Protein AF-A0A363T314-F1 (afdb_monomer_lite)

Secondary structure (DSSP, 8-state):
-----------S-EEEEEEE--SSTTPPPEEE--TTTS-B-EE-TTT--EE--SPPSEEEEEEEEETTEEEE-B-TTS-B-EEEE-TT------PPPP-

pLDDT: mean 82.66, std 13.38, range [35.16, 95.88]

Foldseek 3Di:
DDPPPPPQQDDFWKWWFAWDCDPDPPDAIDTDDDPVDTFTWDADNRPNDTDTPPDDFHKTFIWTQDPVGTDTFADPVRHGDMDGDDPPDDDDPDDGDDD

Sequence (99 aa):
MESGESTRPFITSIYLSAASPAETAGEPPIVNYSELTDPIAVQDIKTGKFVFSEVTPGQYAFVIWSQNGGTPLQDETGKTILVEVTSSEVKDLGNIHVP

Structure (mmCIF, N/CA/C/O backbone):
data_AF-A0A363T314-F1
#
_entry.id   AF-A0A363T314-F1
#
loop_
_atom_site.group_PDB
_atom_site.id
_atom_site.type_symbol
_atom_site.label_atom_id
_atom_site.label_alt_id
_atom_site.label_comp_id
_atom_site.label_asym_id
_atom_site.label_entity_id
_atom_site.label_seq_id
_atom_site.pdbx_PDB_ins_code
_atom_site.Cartn_x
_atom_site.Cartn_y
_atom_site.Cartn_z
_atom_site.occupancy
_atom_site.B_iso_or_equiv
_atom_site.auth_seq_id
_atom_site.auth_comp_id
_atom_site.auth_asym_id
_atom_site.auth_atom_id
_atom_site.pdbx_PDB_model_num
ATOM 1 N N . MET A 1 1 ? -3.914 34.539 3.933 1.00 35.16 1 MET A N 1
ATOM 2 C CA . MET A 1 1 ? -5.120 33.940 3.330 1.00 35.16 1 MET A CA 1
ATOM 3 C C . MET A 1 1 ? -4.638 32.675 2.652 1.00 35.16 1 MET A C 1
ATOM 5 O O . MET A 1 1 ? -4.159 32.747 1.532 1.00 35.16 1 MET A O 1
ATOM 9 N N . GLU A 1 2 ? -4.589 31.570 3.393 1.00 41.94 2 GLU A N 1
ATOM 10 C CA . GLU A 1 2 ? -4.204 30.273 2.832 1.00 41.94 2 GLU A CA 1
ATOM 11 C C . GLU A 1 2 ? -5.405 29.727 2.067 1.00 41.94 2 GLU A C 1
ATOM 13 O O . GLU A 1 2 ? -6.482 29.531 2.634 1.00 41.94 2 GLU A O 1
ATOM 18 N N . SER A 1 3 ? -5.241 29.576 0.757 1.00 43.84 3 SER A N 1
ATOM 19 C CA . SER A 1 3 ? -6.199 28.903 -0.108 1.00 43.84 3 SER A CA 1
ATOM 20 C C . SER A 1 3 ? -6.273 27.445 0.330 1.00 43.84 3 SER A C 1
ATOM 22 O O . SER A 1 3 ? -5.415 26.647 -0.027 1.00 43.84 3 SER A O 1
ATOM 24 N N . GLY A 1 4 ? -7.264 27.111 1.157 1.00 42.69 4 GLY A N 1
ATOM 25 C CA . GLY A 1 4 ? -7.551 25.734 1.532 1.00 42.69 4 GLY A CA 1
ATOM 26 C C . GLY A 1 4 ? -8.005 24.968 0.299 1.00 42.69 4 GLY A C 1
ATOM 27 O O . GLY A 1 4 ? -9.180 25.030 -0.070 1.00 42.69 4 GLY A O 1
ATOM 28 N N . GLU A 1 5 ? -7.078 24.272 -0.355 1.00 49.28 5 GLU A N 1
ATOM 29 C CA . GLU A 1 5 ? -7.425 23.218 -1.297 1.00 49.28 5 GLU A CA 1
ATOM 30 C C . GLU A 1 5 ? -8.353 22.254 -0.563 1.00 49.28 5 GLU A C 1
ATOM 32 O O . GLU A 1 5 ? -7.972 21.594 0.401 1.00 49.28 5 GLU A O 1
ATOM 37 N N . SER A 1 6 ? -9.623 22.233 -0.969 1.00 48.88 6 SER A N 1
ATOM 38 C CA . SER A 1 6 ? -10.561 21.213 -0.519 1.00 48.88 6 SER A CA 1
ATOM 39 C C . SER A 1 6 ? -10.129 19.896 -1.150 1.00 48.88 6 SER A C 1
ATOM 41 O O . SER A 1 6 ? -10.630 19.521 -2.211 1.00 48.88 6 SER A O 1
ATOM 43 N N . THR A 1 7 ? -9.175 19.214 -0.522 1.00 59.53 7 THR A N 1
ATOM 44 C CA . THR A 1 7 ? -8.814 17.836 -0.836 1.00 59.53 7 THR A CA 1
ATOM 45 C C . THR A 1 7 ? -10.042 16.979 -0.568 1.00 59.53 7 THR A C 1
ATOM 47 O O . THR A 1 7 ? -10.381 16.651 0.567 1.00 59.53 7 THR A O 1
ATOM 50 N N . ARG A 1 8 ? -10.790 16.674 -1.632 1.00 68.94 8 ARG A N 1
ATOM 51 C CA . ARG A 1 8 ? -11.869 15.690 -1.552 1.00 68.94 8 ARG A CA 1
ATOM 52 C C . ARG A 1 8 ? -11.210 14.330 -1.325 1.00 68.94 8 ARG A C 1
ATOM 54 O O . ARG A 1 8 ? -10.264 14.018 -2.048 1.00 68.94 8 ARG A O 1
ATOM 61 N N . PRO A 1 9 ? -11.675 13.530 -0.355 1.00 70.00 9 PRO A N 1
ATOM 62 C CA . PRO A 1 9 ? -11.092 12.223 -0.117 1.00 70.00 9 PRO A CA 1
ATOM 63 C C . PRO A 1 9 ? -11.276 11.356 -1.364 1.00 70.00 9 PRO A C 1
ATOM 65 O O . PRO A 1 9 ? -12.369 11.285 -1.930 1.00 70.00 9 PRO A O 1
ATOM 68 N N . PHE A 1 10 ? -10.193 10.725 -1.808 1.00 75.56 10 PHE A N 1
ATOM 69 C CA . PHE A 1 10 ? -10.244 9.781 -2.914 1.00 75.56 10 PHE A CA 1
ATOM 70 C C . PHE A 1 10 ? -10.794 8.451 -2.406 1.00 75.56 10 PHE A C 1
ATOM 72 O O . PHE A 1 10 ? -10.149 7.786 -1.594 1.00 75.56 10 PHE A O 1
ATOM 79 N N . ILE A 1 11 ? -12.003 8.098 -2.847 1.00 79.56 11 ILE A N 1
ATOM 80 C CA . ILE A 1 11 ? -12.710 6.901 -2.387 1.00 79.56 11 ILE A CA 1
ATOM 81 C C . ILE A 1 11 ? -12.575 5.801 -3.432 1.00 79.56 11 ILE A C 1
ATOM 83 O O . ILE A 1 11 ? -13.159 5.890 -4.511 1.00 79.56 11 ILE A O 1
ATOM 87 N N . THR A 1 12 ? -11.808 4.765 -3.099 1.00 85.88 12 THR A N 1
ATOM 88 C CA . THR A 1 12 ? -11.634 3.563 -3.922 1.00 85.88 12 THR A CA 1
ATOM 89 C C . THR A 1 12 ? -11.279 2.356 -3.052 1.00 85.88 12 THR A C 1
ATOM 91 O O . THR A 1 12 ? -11.008 2.493 -1.859 1.00 85.88 12 THR A O 1
ATOM 94 N N . SER A 1 13 ? -11.238 1.170 -3.653 1.00 89.38 13 SER A N 1
ATOM 95 C CA . SER A 1 13 ? -10.667 -0.020 -3.026 1.00 89.38 13 SER A CA 1
ATOM 96 C C . SER A 1 13 ? -9.140 0.048 -3.067 1.00 89.38 13 SER A C 1
ATOM 98 O O . SER A 1 13 ? -8.534 -0.002 -4.140 1.00 89.38 13 SER A O 1
ATOM 100 N N . ILE A 1 14 ? -8.535 0.163 -1.884 1.00 91.69 14 ILE A N 1
ATOM 101 C CA . ILE A 1 14 ? -7.086 0.137 -1.677 1.00 91.69 14 ILE A CA 1
ATOM 102 C C . ILE A 1 14 ? -6.727 -1.252 -1.149 1.00 91.69 14 ILE A C 1
ATOM 104 O O . ILE A 1 14 ? -7.208 -1.657 -0.093 1.00 91.69 14 ILE A O 1
ATOM 108 N N . TYR A 1 15 ? -5.891 -1.970 -1.882 1.00 94.25 15 TYR A N 1
ATOM 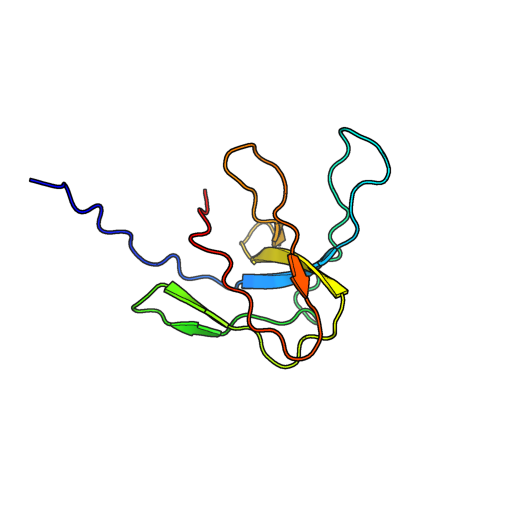109 C CA . TYR A 1 15 ? -5.382 -3.289 -1.531 1.00 94.25 15 TYR A CA 1
ATOM 110 C C . TYR A 1 15 ? -3.952 -3.171 -1.008 1.00 94.25 15 TYR A C 1
ATOM 112 O O . TYR A 1 15 ? -3.202 -2.283 -1.426 1.00 94.25 15 TYR A O 1
ATOM 120 N N . LEU A 1 16 ? -3.572 -4.071 -0.104 1.00 94.38 16 LEU A N 1
ATOM 121 C CA . LEU A 1 16 ? -2.203 -4.205 0.379 1.00 94.38 16 LEU A CA 1
ATOM 122 C C . LEU A 1 16 ? -1.585 -5.484 -0.191 1.00 94.38 16 LEU A C 1
ATOM 124 O O . LEU A 1 16 ? -1.807 -6.576 0.323 1.00 94.38 16 LEU A O 1
ATOM 128 N N . SER A 1 17 ? -0.805 -5.344 -1.256 1.00 95.88 17 SER A N 1
ATOM 129 C CA . SER A 1 17 ? -0.280 -6.478 -2.024 1.00 95.88 17 SER A CA 1
ATOM 130 C C . SER A 1 17 ? 1.154 -6.788 -1.651 1.00 95.88 17 SER A C 1
ATOM 132 O O . SER A 1 17 ? 1.963 -5.873 -1.492 1.00 95.88 17 SER A O 1
ATOM 134 N N . ALA A 1 18 ? 1.490 -8.072 -1.529 1.00 95.62 18 ALA A N 1
ATOM 135 C CA . ALA A 1 18 ? 2.853 -8.488 -1.219 1.00 95.62 18 ALA A CA 1
ATOM 136 C C . ALA A 1 18 ? 3.819 -7.996 -2.304 1.00 95.62 18 ALA A C 1
ATOM 138 O O . ALA A 1 18 ? 3.580 -8.178 -3.502 1.00 95.62 18 ALA A O 1
ATOM 139 N N . ALA A 1 19 ? 4.922 -7.386 -1.880 1.00 95.88 19 ALA A N 1
ATOM 140 C CA . ALA A 1 19 ? 5.893 -6.787 -2.777 1.00 95.88 19 ALA A CA 1
ATOM 141 C C . ALA A 1 19 ? 7.312 -7.244 -2.450 1.00 95.88 19 ALA A C 1
ATOM 143 O O . ALA A 1 19 ? 7.656 -7.532 -1.304 1.00 95.88 19 ALA A O 1
ATOM 144 N N . SER A 1 20 ? 8.143 -7.310 -3.482 1.00 93.56 20 SER A N 1
ATOM 145 C CA . SER A 1 20 ? 9.581 -7.525 -3.354 1.00 93.56 20 SER A CA 1
ATOM 146 C C . SER A 1 20 ? 10.312 -6.344 -3.979 1.00 93.56 20 SER A C 1
ATOM 148 O O . SER A 1 20 ? 9.907 -5.880 -5.052 1.00 93.56 20 SER A O 1
ATOM 150 N N . PRO A 1 21 ? 11.368 -5.834 -3.328 1.00 88.94 21 PRO A N 1
ATOM 151 C CA . PRO A 1 21 ? 12.102 -4.703 -3.858 1.00 88.94 21 PRO A CA 1
ATOM 152 C C . PRO A 1 21 ? 12.823 -5.137 -5.137 1.00 88.94 21 PRO A C 1
ATOM 154 O O . PRO A 1 21 ? 13.088 -6.321 -5.343 1.00 88.94 21 PRO A O 1
ATOM 157 N N . ALA A 1 22 ? 13.141 -4.178 -6.001 1.00 88.31 22 ALA A N 1
ATOM 158 C CA . ALA A 1 22 ? 13.917 -4.466 -7.197 1.00 88.31 22 ALA A CA 1
ATOM 159 C C . ALA A 1 22 ? 15.307 -5.009 -6.826 1.00 88.31 22 ALA A C 1
ATOM 161 O O . ALA A 1 22 ? 15.987 -4.436 -5.972 1.00 88.31 22 ALA A O 1
ATOM 162 N N . GLU A 1 23 ? 15.729 -6.093 -7.479 1.00 84.94 23 GLU A N 1
ATOM 163 C CA . GLU A 1 23 ? 17.060 -6.678 -7.269 1.00 84.94 23 GLU A CA 1
ATOM 164 C C . GLU A 1 23 ? 18.160 -5.861 -7.967 1.00 84.94 23 GLU A C 1
ATOM 166 O O . GLU A 1 23 ? 19.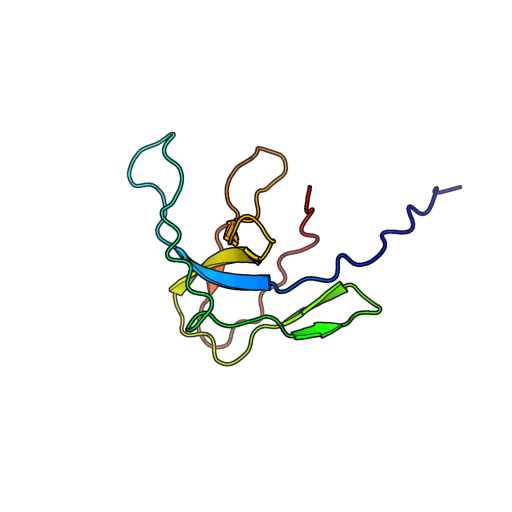292 -5.799 -7.480 1.00 84.94 23 GLU A O 1
ATOM 171 N N . THR A 1 24 ? 17.818 -5.1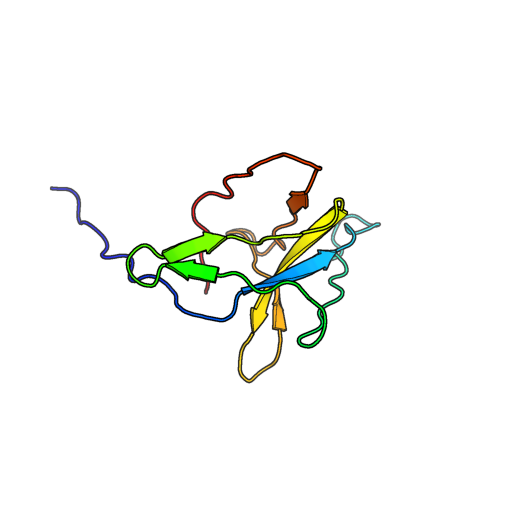67 -9.060 1.00 86.12 24 THR A N 1
ATOM 172 C CA . THR A 1 24 ? 18.730 -4.286 -9.803 1.00 86.12 24 THR A CA 1
ATOM 173 C C . THR A 1 24 ? 18.303 -2.824 -9.704 1.00 86.12 24 THR A C 1
ATOM 175 O O . THR A 1 24 ? 17.121 -2.476 -9.754 1.00 86.12 24 THR A O 1
ATOM 178 N N . ALA A 1 25 ? 19.285 -1.924 -9.625 1.00 79.06 25 ALA A N 1
ATOM 179 C CA . ALA A 1 25 ? 19.036 -0.490 -9.696 1.00 79.06 25 ALA A CA 1
ATOM 180 C C . ALA A 1 25 ? 18.384 -0.108 -11.038 1.00 79.06 25 ALA A C 1
ATOM 182 O O . ALA A 1 25 ? 18.926 -0.394 -12.103 1.00 79.06 25 ALA A O 1
ATOM 183 N N . GLY A 1 26 ? 17.243 0.580 -10.971 1.00 79.12 26 GLY A N 1
ATOM 184 C CA . GLY A 1 26 ? 16.491 1.032 -12.146 1.00 79.12 26 GLY A CA 1
ATOM 185 C C . GLY A 1 26 ? 15.350 0.106 -12.571 1.00 79.12 26 GLY A C 1
ATOM 186 O O . GLY A 1 26 ? 14.556 0.505 -13.418 1.00 79.12 26 GLY A O 1
ATOM 187 N N . GLU A 1 27 ? 15.219 -1.079 -11.971 1.00 88.56 27 GLU A N 1
ATOM 188 C CA . GLU A 1 27 ? 14.049 -1.935 -12.175 1.00 88.56 27 GLU A CA 1
ATOM 189 C C . GLU A 1 27 ? 12.908 -1.559 -11.211 1.00 88.56 27 GLU A C 1
ATOM 191 O O . GLU A 1 27 ? 13.160 -1.096 -10.091 1.00 88.56 27 GLU A O 1
ATOM 196 N N . PRO A 1 28 ? 11.638 -1.720 -11.624 1.00 86.81 28 PRO A N 1
ATOM 197 C CA . PRO A 1 28 ? 10.513 -1.590 -10.710 1.00 86.81 28 PRO A CA 1
ATOM 198 C C . PRO A 1 28 ? 10.452 -2.792 -9.748 1.00 86.81 28 PRO A C 1
ATOM 200 O O . PRO A 1 28 ? 10.914 -3.882 -10.088 1.00 86.81 28 PRO A O 1
ATOM 203 N N . PRO A 1 29 ? 9.862 -2.627 -8.552 1.00 92.62 29 PRO A N 1
ATOM 204 C CA . PRO A 1 29 ? 9.602 -3.755 -7.668 1.00 92.62 29 PRO A CA 1
ATOM 205 C C . PRO A 1 29 ? 8.569 -4.710 -8.272 1.00 92.62 29 PRO A C 1
ATOM 207 O O . PRO A 1 29 ? 7.734 -4.323 -9.093 1.00 92.62 29 PRO A O 1
ATOM 210 N N . ILE A 1 30 ? 8.590 -5.956 -7.806 1.00 93.94 30 ILE A N 1
ATOM 211 C CA . ILE A 1 30 ? 7.571 -6.948 -8.155 1.00 93.94 30 ILE A CA 1
ATOM 212 C C . ILE A 1 30 ? 6.421 -6.807 -7.161 1.00 93.94 30 ILE A C 1
ATOM 214 O O . ILE A 1 30 ? 6.635 -6.900 -5.953 1.00 93.94 30 ILE A O 1
ATOM 218 N N . VAL A 1 31 ? 5.203 -6.607 -7.669 1.00 94.62 31 VAL A N 1
ATOM 219 C CA . VAL A 1 31 ? 3.973 -6.517 -6.869 1.00 94.62 31 VAL A CA 1
ATOM 220 C C . VAL A 1 31 ? 3.061 -7.687 -7.229 1.00 94.62 31 VAL A C 1
ATOM 222 O O . VAL A 1 31 ? 2.625 -7.812 -8.372 1.00 94.62 31 VAL A O 1
ATOM 225 N N . ASN A 1 32 ? 2.769 -8.546 -6.253 1.00 93.38 32 ASN A N 1
ATOM 226 C CA . ASN A 1 32 ? 1.931 -9.731 -6.426 1.00 93.38 32 ASN A CA 1
ATOM 227 C C . ASN A 1 32 ? 0.491 -9.399 -6.030 1.00 93.38 32 ASN A C 1
ATOM 229 O O . ASN A 1 32 ? 0.054 -9.724 -4.931 1.00 93.38 32 ASN A O 1
ATOM 233 N N . TYR A 1 33 ? -0.209 -8.692 -6.916 1.00 93.12 33 TYR A N 1
ATOM 234 C CA . TYR A 1 33 ? -1.587 -8.268 -6.686 1.00 93.12 33 TYR A CA 1
ATOM 235 C C . TYR A 1 33 ? -2.593 -9.412 -6.849 1.00 93.12 33 TYR A C 1
ATOM 237 O O . TYR A 1 33 ? -2.551 -10.148 -7.837 1.00 93.12 33 TYR A O 1
ATOM 245 N N . SER A 1 34 ? -3.548 -9.502 -5.924 1.00 90.75 34 SER A N 1
ATOM 246 C CA . SER A 1 34 ? -4.692 -10.406 -6.002 1.00 90.75 34 SER A CA 1
ATOM 247 C C . SER A 1 34 ? -5.943 -9.806 -5.359 1.00 90.75 34 SER A C 1
ATOM 249 O O . SER A 1 34 ? -6.048 -9.697 -4.139 1.00 90.75 34 SER A O 1
ATOM 251 N N . GLU A 1 35 ? -6.960 -9.524 -6.176 1.00 89.56 35 GLU A N 1
ATOM 252 C CA . GLU A 1 35 ? -8.285 -9.064 -5.716 1.00 89.56 35 GLU A CA 1
ATOM 253 C C . GLU A 1 35 ? -8.973 -10.020 -4.738 1.00 89.56 35 GLU A C 1
ATOM 255 O O . GLU A 1 35 ? -9.820 -9.606 -3.951 1.00 89.56 35 GLU A O 1
ATOM 260 N N . LEU A 1 36 ? -8.646 -11.312 -4.811 1.00 89.69 36 LEU A N 1
ATOM 261 C CA . LEU A 1 36 ? -9.330 -12.354 -4.049 1.00 89.69 36 LEU A CA 1
ATOM 262 C C . LEU A 1 36 ? -8.714 -12.586 -2.672 1.00 89.69 36 LEU A C 1
ATOM 264 O O . LEU A 1 36 ? -9.390 -13.107 -1.787 1.00 89.69 36 LEU A O 1
ATOM 268 N N . THR A 1 37 ? -7.427 -12.278 -2.512 1.00 91.44 37 THR A N 1
ATOM 269 C CA . THR A 1 37 ? -6.655 -12.694 -1.333 1.00 91.44 37 THR A CA 1
ATOM 270 C C . THR A 1 37 ? -5.973 -11.544 -0.616 1.00 91.44 37 THR A C 1
ATOM 272 O O . THR A 1 37 ? -5.626 -11.707 0.552 1.00 91.44 37 THR A O 1
ATOM 275 N N . ASP A 1 38 ? -5.763 -10.409 -1.281 1.00 94.38 38 ASP A N 1
ATOM 276 C CA . ASP A 1 38 ? -5.058 -9.293 -0.665 1.00 94.38 38 ASP A CA 1
ATOM 277 C C . ASP A 1 38 ? -5.961 -8.565 0.344 1.00 94.38 38 ASP A C 1
ATOM 279 O O . ASP A 1 38 ? -7.148 -8.349 0.074 1.00 94.38 38 ASP A O 1
ATOM 283 N N . PRO A 1 39 ? -5.416 -8.138 1.499 1.00 93.94 39 PRO A N 1
ATOM 284 C CA . PRO A 1 39 ? -6.131 -7.286 2.437 1.00 93.94 39 PRO A CA 1
ATOM 285 C C . PRO A 1 39 ? -6.646 -6.012 1.764 1.00 93.94 39 PRO A C 1
ATOM 287 O O . PRO A 1 39 ? -5.910 -5.334 1.046 1.00 93.94 39 PRO A O 1
ATOM 290 N N . ILE A 1 40 ? -7.895 -5.654 2.059 1.00 93.31 40 ILE A N 1
ATOM 291 C CA . ILE A 1 40 ? -8.542 -4.432 1.571 1.00 93.31 40 ILE A CA 1
ATOM 292 C C . ILE A 1 40 ? -8.634 -3.430 2.717 1.00 93.31 40 ILE A C 1
ATOM 294 O O . ILE A 1 40 ? -8.985 -3.786 3.843 1.00 93.31 40 ILE A O 1
ATOM 298 N N . ALA A 1 41 ? -8.335 -2.168 2.430 1.00 91.88 41 ALA A N 1
ATOM 299 C CA . ALA A 1 41 ? -8.420 -1.106 3.411 1.00 91.88 41 ALA A CA 1
ATOM 300 C C . ALA A 1 41 ? -9.879 -0.779 3.745 1.00 91.88 41 ALA A C 1
ATOM 302 O O . ALA A 1 41 ? -10.728 -0.644 2.861 1.00 91.88 41 ALA A O 1
ATOM 303 N N . VAL A 1 42 ? -10.155 -0.546 5.025 1.00 90.88 42 VAL A N 1
ATOM 304 C CA . VAL A 1 42 ? -11.387 0.115 5.463 1.00 90.88 42 VAL A CA 1
ATOM 305 C C . VAL A 1 42 ? -11.127 1.615 5.482 1.00 90.88 42 VAL A C 1
ATOM 307 O O . VAL A 1 42 ? -10.252 2.072 6.216 1.00 90.88 42 VAL A O 1
ATOM 310 N N . GLN A 1 43 ? -11.875 2.381 4.684 1.00 89.62 43 GLN A N 1
ATOM 311 C CA . GLN A 1 43 ? -11.686 3.825 4.534 1.00 89.62 43 GLN A CA 1
ATOM 312 C C . GLN A 1 43 ? -12.814 4.632 5.196 1.00 89.62 43 GLN A C 1
ATOM 314 O O . GLN A 1 43 ? -13.999 4.345 5.021 1.00 89.62 43 GLN A O 1
ATOM 319 N N . ASP A 1 44 ? -12.450 5.688 5.923 1.00 88.19 44 ASP A N 1
ATOM 320 C CA . ASP A 1 44 ? -13.369 6.735 6.360 1.00 88.19 44 ASP A CA 1
ATOM 321 C C . ASP A 1 44 ? -13.624 7.702 5.199 1.00 88.19 44 ASP A C 1
ATOM 323 O O . ASP A 1 44 ? -12.778 8.520 4.837 1.00 88.19 44 ASP A O 1
ATOM 327 N N . ILE A 1 45 ? -14.834 7.645 4.645 1.00 82.75 45 ILE A N 1
ATOM 328 C CA . ILE A 1 45 ? -15.234 8.447 3.485 1.00 82.75 45 ILE A CA 1
ATOM 329 C C . ILE A 1 45 ? -15.267 9.961 3.733 1.00 82.75 45 ILE A C 1
ATOM 331 O O . ILE A 1 45 ? -15.349 10.731 2.780 1.00 82.75 45 ILE A O 1
ATOM 335 N N . LYS A 1 46 ? -15.254 10.410 4.995 1.00 84.62 46 LYS A N 1
ATOM 336 C CA . LYS A 1 46 ? -15.267 11.837 5.342 1.00 84.62 46 LYS A CA 1
ATOM 337 C C . LYS A 1 46 ? -13.862 12.412 5.425 1.00 84.62 46 LYS A C 1
ATOM 339 O O . LYS A 1 46 ? -13.674 13.579 5.099 1.00 84.62 46 LYS A O 1
ATOM 344 N N . THR A 1 47 ? -12.901 11.615 5.890 1.00 83.19 47 THR A N 1
ATOM 345 C CA . THR A 1 47 ? -11.529 12.071 6.161 1.00 83.19 47 THR A CA 1
ATOM 346 C C . THR A 1 47 ? -10.495 11.512 5.188 1.00 83.19 47 THR A C 1
ATOM 348 O O . THR A 1 47 ? -9.383 12.024 5.137 1.00 83.19 47 THR A O 1
ATOM 351 N N . GLY A 1 48 ? -10.834 10.469 4.425 1.00 80.25 48 GLY A N 1
ATOM 352 C CA . GLY A 1 48 ? -9.925 9.764 3.520 1.00 80.25 48 GLY A CA 1
ATOM 353 C C . GLY A 1 48 ? -8.960 8.807 4.223 1.00 80.25 48 GLY A C 1
ATOM 354 O O . GLY A 1 48 ? -8.252 8.064 3.544 1.00 80.25 48 GLY A O 1
ATOM 355 N N . LYS A 1 49 ? -8.951 8.785 5.563 1.00 84.25 49 LYS A N 1
ATOM 356 C CA . LYS A 1 49 ? -8.122 7.876 6.361 1.00 84.25 49 LYS A CA 1
ATOM 357 C C . LYS A 1 49 ? -8.514 6.434 6.089 1.00 84.25 49 LYS A C 1
ATOM 359 O O . LYS A 1 49 ? -9.698 6.133 5.973 1.00 84.25 49 LYS A O 1
ATOM 364 N N . PHE A 1 50 ? -7.536 5.542 6.053 1.00 87.06 50 PHE A N 1
ATOM 365 C CA . PHE A 1 50 ? -7.774 4.121 5.850 1.00 87.06 50 PHE A CA 1
ATOM 366 C C . PHE A 1 50 ? -6.957 3.275 6.823 1.00 87.06 50 PHE A C 1
ATOM 368 O O . PHE A 1 50 ? -5.948 3.726 7.364 1.00 87.06 50 PHE A O 1
ATOM 375 N N . VAL A 1 51 ? -7.411 2.046 7.055 1.00 88.19 51 VAL A N 1
ATOM 376 C CA . VAL A 1 51 ? -6.741 1.073 7.919 1.00 88.19 51 VAL A CA 1
ATOM 377 C C . VAL A 1 51 ? -6.798 -0.318 7.300 1.00 88.19 51 VAL A C 1
ATOM 379 O O . VAL A 1 51 ? -7.800 -0.694 6.694 1.00 88.19 51 VAL A O 1
ATOM 382 N N . PHE A 1 52 ? -5.727 -1.084 7.490 1.00 88.56 52 PHE A N 1
ATOM 383 C CA . PHE A 1 52 ? -5.677 -2.516 7.217 1.00 88.56 52 PHE A CA 1
ATOM 384 C C . PHE A 1 52 ? -5.604 -3.270 8.547 1.00 88.56 52 PHE A C 1
ATOM 386 O O . PHE A 1 52 ? -4.894 -2.848 9.461 1.00 88.56 52 PHE A O 1
ATOM 393 N N . SER A 1 53 ? -6.330 -4.377 8.665 1.00 86.69 53 SER A N 1
ATOM 394 C CA . SER A 1 53 ? -6.322 -5.247 9.845 1.00 86.69 53 SER A CA 1
ATOM 395 C C . SER A 1 53 ? -5.818 -6.641 9.488 1.00 86.69 53 SER A C 1
ATOM 397 O O . SER A 1 53 ? -5.934 -7.058 8.341 1.00 86.69 53 SER A O 1
ATOM 399 N N . GLU A 1 54 ? -5.281 -7.358 10.481 1.00 86.31 54 GLU A N 1
ATOM 400 C CA . GLU A 1 54 ? -4.840 -8.760 10.342 1.00 86.31 54 GLU A CA 1
ATOM 401 C C . GLU A 1 54 ? -3.777 -8.975 9.248 1.00 86.31 54 GLU A C 1
ATOM 403 O O . GLU A 1 54 ? -3.688 -10.032 8.628 1.00 86.31 54 GLU A O 1
ATOM 408 N N . VAL A 1 55 ? -2.935 -7.962 9.027 1.00 88.69 55 VAL A N 1
ATOM 409 C CA . VAL A 1 55 ? -1.839 -8.021 8.058 1.00 88.69 55 VAL A CA 1
ATOM 410 C C . VAL A 1 55 ? -0.668 -8.796 8.653 1.00 88.69 55 VAL A C 1
ATOM 412 O O . VAL A 1 55 ? -0.157 -8.461 9.725 1.00 88.69 55 VAL A O 1
ATOM 415 N N . THR A 1 56 ? -0.218 -9.828 7.947 1.00 90.94 56 THR A N 1
ATOM 416 C CA . THR A 1 56 ? 1.003 -10.555 8.303 1.00 90.94 56 THR A CA 1
ATOM 417 C C . THR A 1 56 ? 2.238 -9.667 8.114 1.00 90.94 56 THR A C 1
ATOM 419 O O . THR A 1 56 ? 2.281 -8.905 7.153 1.00 90.94 56 THR A O 1
ATOM 422 N N . PRO A 1 57 ? 3.271 -9.761 8.969 1.00 92.06 57 PRO A N 1
ATOM 423 C CA . PRO A 1 57 ? 4.509 -9.018 8.754 1.00 92.06 57 PRO A CA 1
ATOM 424 C C . PRO A 1 57 ? 5.150 -9.334 7.396 1.00 92.06 57 PRO A C 1
ATOM 426 O O . PRO A 1 57 ? 5.188 -10.493 6.981 1.00 92.06 57 PRO A O 1
ATOM 429 N N . GLY A 1 58 ? 5.676 -8.314 6.721 1.00 92.88 58 GLY A N 1
ATOM 430 C CA . GLY A 1 58 ? 6.253 -8.447 5.384 1.00 92.88 58 GLY A CA 1
ATOM 431 C C . GLY A 1 58 ? 6.400 -7.115 4.655 1.00 92.88 58 GLY A C 1
ATOM 432 O O . GLY A 1 58 ? 6.123 -6.050 5.208 1.00 92.88 58 GLY A O 1
ATOM 433 N N . GLN A 1 59 ? 6.839 -7.179 3.398 1.00 94.56 59 GLN A N 1
ATOM 434 C CA . GLN A 1 59 ? 6.927 -6.016 2.520 1.00 94.56 59 GLN A CA 1
ATOM 435 C C . GLN A 1 59 ? 5.740 -5.980 1.556 1.00 94.56 59 GLN A C 1
ATOM 437 O O . GLN A 1 59 ? 5.384 -6.989 0.947 1.00 94.56 59 GLN A O 1
ATOM 442 N N . TYR A 1 60 ? 5.143 -4.800 1.417 1.00 94.75 60 TYR A N 1
ATOM 443 C CA . TYR A 1 60 ? 3.912 -4.592 0.672 1.00 94.75 60 TYR A CA 1
ATOM 444 C C . TYR A 1 60 ? 3.964 -3.328 -0.185 1.00 94.75 60 TYR A C 1
ATOM 446 O O . TYR A 1 60 ? 4.743 -2.412 0.076 1.00 94.75 60 TYR A O 1
ATOM 454 N N . ALA A 1 61 ? 3.088 -3.273 -1.181 1.00 94.94 61 ALA A N 1
ATOM 455 C CA . ALA A 1 61 ? 2.747 -2.080 -1.940 1.00 94.94 61 ALA A CA 1
ATOM 456 C C . ALA A 1 61 ? 1.243 -1.805 -1.814 1.00 94.94 61 ALA A C 1
ATOM 458 O O . ALA A 1 61 ? 0.440 -2.733 -1.688 1.00 94.94 61 ALA A O 1
ATOM 459 N N . PHE A 1 62 ? 0.855 -0.534 -1.886 1.00 93.06 62 PHE A N 1
ATOM 460 C CA . PHE A 1 62 ? -0.554 -0.164 -2.019 1.00 93.06 62 PHE A CA 1
ATOM 461 C C . PHE A 1 62 ? -0.968 -0.291 -3.476 1.00 93.06 62 PHE A C 1
ATOM 463 O O . PHE A 1 62 ? -0.288 0.241 -4.351 1.00 93.06 62 PHE A O 1
ATOM 470 N N . VAL A 1 63 ? -2.090 -0.951 -3.734 1.00 93.31 63 VAL A N 1
ATOM 471 C CA . VAL A 1 63 ? -2.651 -1.102 -5.077 1.00 93.31 63 VAL A CA 1
ATOM 472 C C . VAL A 1 63 ? -4.069 -0.559 -5.071 1.00 93.31 63 VAL A C 1
ATOM 474 O O . VAL A 1 63 ? -4.901 -0.989 -4.278 1.00 93.31 63 VAL A O 1
ATOM 477 N N . ILE A 1 64 ? -4.364 0.389 -5.954 1.00 91.19 64 ILE A N 1
ATOM 478 C CA . ILE A 1 64 ? -5.739 0.825 -6.197 1.00 9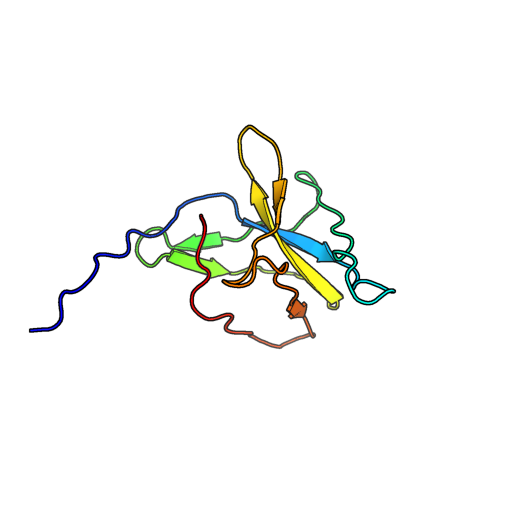1.19 64 ILE A CA 1
ATOM 479 C C . ILE A 1 64 ? -6.326 -0.005 -7.326 1.00 91.19 64 ILE A C 1
ATOM 481 O O . ILE A 1 64 ? -5.704 -0.174 -8.374 1.00 91.19 64 ILE A O 1
ATOM 485 N N . TRP A 1 65 ? -7.532 -0.520 -7.124 1.00 85.19 65 TRP A N 1
ATOM 486 C CA . TRP A 1 65 ? -8.243 -1.178 -8.209 1.00 85.19 65 TRP A CA 1
ATOM 487 C C . TRP A 1 65 ? -8.981 -0.160 -9.074 1.00 85.19 65 TRP A C 1
ATOM 489 O O . TRP A 1 65 ? -9.615 0.774 -8.577 1.00 85.19 65 TRP A O 1
ATOM 499 N N . SER A 1 66 ? -8.908 -0.365 -10.385 1.00 79.69 66 SER A N 1
ATOM 500 C CA . SER A 1 66 ? -9.644 0.383 -11.397 1.00 79.69 66 SER A CA 1
ATOM 501 C C . SER A 1 66 ? -10.195 -0.574 -12.455 1.00 79.69 66 SER A C 1
ATOM 503 O O . SER A 1 66 ? -9.834 -1.747 -12.496 1.00 79.69 66 SER A O 1
ATOM 505 N N . GLN A 1 67 ? -11.014 -0.067 -13.382 1.00 76.12 67 GLN A N 1
ATOM 506 C CA . GLN A 1 67 ? -11.518 -0.871 -14.507 1.00 76.12 67 GLN A CA 1
ATOM 507 C C . GLN A 1 67 ? -10.405 -1.476 -15.381 1.00 76.12 67 GLN A C 1
ATOM 509 O O . GLN A 1 67 ? -10.649 -2.454 -16.082 1.00 76.12 67 GLN A O 1
ATOM 514 N N . ASN A 1 68 ? -9.194 -0.913 -15.330 1.00 78.50 68 ASN A N 1
ATOM 515 C CA . ASN A 1 68 ? -8.033 -1.389 -16.082 1.00 78.50 68 ASN A CA 1
ATOM 516 C C . ASN A 1 68 ? -7.159 -2.372 -15.277 1.00 78.50 68 ASN A C 1
ATOM 518 O O . ASN A 1 68 ? -6.093 -2.759 -15.749 1.00 78.50 68 ASN A O 1
ATOM 522 N N . GLY A 1 69 ? -7.600 -2.768 -14.079 1.00 82.31 69 GLY A N 1
ATOM 523 C CA . GLY A 1 69 ? -6.871 -3.631 -13.154 1.00 82.31 69 GLY A CA 1
ATOM 524 C C . GLY A 1 69 ? -6.283 -2.880 -11.959 1.00 82.31 69 GLY A C 1
ATOM 525 O O . GLY A 1 69 ? -6.607 -1.714 -11.702 1.00 82.31 69 GLY A O 1
ATOM 526 N N . GLY A 1 70 ? -5.433 -3.589 -11.213 1.00 86.94 70 GLY A N 1
ATOM 527 C CA . GLY A 1 70 ? -4.712 -3.058 -10.061 1.00 86.94 70 GLY A CA 1
ATOM 528 C C . GLY A 1 70 ? -3.514 -2.209 -10.479 1.00 86.94 70 GLY A C 1
ATOM 529 O O . GLY A 1 70 ? -2.624 -2.686 -11.182 1.00 86.94 70 GLY A O 1
ATOM 530 N N . THR A 1 71 ? -3.473 -0.967 -10.002 1.00 90.75 71 THR A N 1
ATOM 531 C CA . THR A 1 71 ? -2.362 -0.036 -10.219 1.00 90.75 71 THR A CA 1
ATOM 532 C C . THR A 1 71 ? -1.643 0.226 -8.895 1.00 90.75 71 THR A C 1
ATOM 534 O O . THR A 1 71 ? -2.278 0.721 -7.958 1.00 90.75 71 THR A O 1
ATOM 537 N N . PRO A 1 72 ? -0.336 -0.077 -8.778 1.00 91.81 72 PRO A N 1
ATOM 538 C CA . PRO A 1 72 ? 0.442 0.279 -7.599 1.00 91.81 72 PRO A CA 1
ATOM 539 C C . PRO A 1 72 ? 0.513 1.795 -7.414 1.00 91.81 72 PRO A C 1
ATOM 541 O O . PRO A 1 72 ? 0.698 2.537 -8.380 1.00 91.81 72 PRO A O 1
ATOM 544 N N . LEU A 1 73 ? 0.406 2.256 -6.171 1.00 89.50 73 LEU A N 1
ATOM 545 C CA . LEU A 1 73 ? 0.588 3.663 -5.841 1.00 89.50 73 LEU A CA 1
ATOM 546 C C . LEU A 1 73 ? 2.058 4.052 -5.957 1.00 89.50 73 LEU A C 1
ATOM 548 O O . LEU A 1 73 ? 2.960 3.309 -5.553 1.00 89.50 73 LEU A O 1
ATOM 552 N N . GLN A 1 74 ? 2.280 5.237 -6.511 1.00 88.25 74 GLN A N 1
ATOM 553 C CA . GLN A 1 74 ? 3.599 5.792 -6.766 1.00 88.25 74 GLN A CA 1
ATOM 554 C C . GLN A 1 74 ? 3.765 7.118 -6.023 1.00 88.25 74 GLN A C 1
ATOM 556 O O . GLN A 1 74 ? 2.789 7.823 -5.777 1.00 88.25 74 GLN A O 1
ATOM 561 N N . ASP A 1 75 ? 4.999 7.434 -5.644 1.00 84.12 75 ASP A N 1
ATOM 562 C CA . ASP A 1 75 ? 5.363 8.749 -5.127 1.00 84.12 75 ASP A CA 1
ATOM 563 C C . ASP A 1 75 ? 5.464 9.793 -6.255 1.00 84.12 75 ASP A C 1
ATOM 565 O O . ASP A 1 75 ? 5.299 9.491 -7.439 1.00 84.12 75 ASP A O 1
ATOM 569 N N . GLU A 1 76 ? 5.778 11.038 -5.894 1.00 81.06 76 GLU A N 1
ATOM 570 C CA . GLU A 1 76 ? 5.923 12.157 -6.838 1.00 81.06 76 GLU A CA 1
ATOM 571 C C . GLU A 1 76 ? 7.018 11.935 -7.898 1.00 81.06 76 GLU A C 1
ATOM 573 O O . GLU A 1 76 ? 7.030 12.604 -8.931 1.00 81.06 76 GLU A O 1
ATOM 578 N N . THR A 1 77 ? 7.942 10.997 -7.664 1.00 84.12 77 THR A N 1
ATOM 579 C CA . THR A 1 77 ? 9.012 10.634 -8.602 1.00 84.12 77 THR A CA 1
ATOM 580 C C . THR A 1 77 ? 8.614 9.498 -9.549 1.00 84.12 77 THR A C 1
ATOM 582 O O . THR A 1 77 ? 9.395 9.126 -10.425 1.00 84.12 77 THR A O 1
ATOM 585 N N . GLY A 1 78 ? 7.404 8.948 -9.396 1.00 83.31 78 GLY A N 1
ATOM 586 C CA . GLY A 1 78 ? 6.915 7.796 -10.153 1.00 83.31 78 GLY A CA 1
ATOM 587 C C . GLY A 1 78 ? 7.402 6.453 -9.603 1.00 83.31 78 GLY A C 1
ATOM 588 O O . GLY A 1 78 ? 7.242 5.420 -10.257 1.00 83.31 78 GLY A O 1
ATOM 589 N N . LYS A 1 79 ? 8.006 6.424 -8.408 1.00 87.06 79 LYS A N 1
ATOM 590 C CA . LYS A 1 79 ? 8.477 5.183 -7.789 1.00 87.06 79 LYS A CA 1
ATOM 591 C C . LYS A 1 79 ? 7.361 4.550 -6.968 1.00 87.06 79 LYS A C 1
ATOM 593 O O . LYS A 1 79 ? 6.675 5.225 -6.212 1.00 87.06 79 LYS A O 1
ATOM 598 N N . THR A 1 80 ? 7.202 3.231 -7.084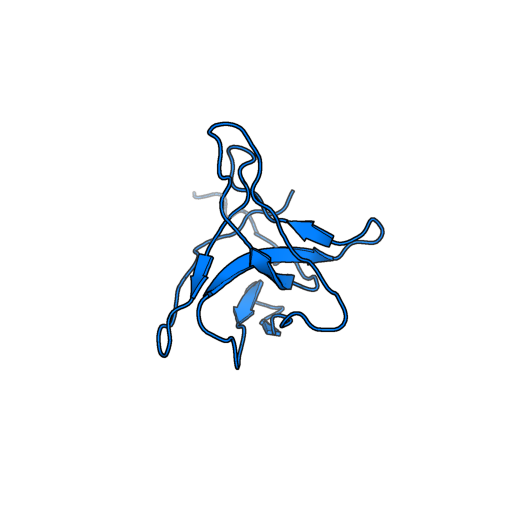 1.00 90.69 80 THR A N 1
ATOM 599 C CA . THR A 1 80 ? 6.215 2.486 -6.282 1.00 90.69 80 THR A CA 1
ATOM 600 C C . THR A 1 80 ? 6.503 2.642 -4.790 1.00 90.69 80 THR A C 1
ATOM 602 O O . THR A 1 80 ? 7.634 2.426 -4.344 1.00 90.69 80 THR A O 1
ATOM 605 N N . ILE A 1 81 ? 5.470 2.984 -4.023 1.00 89.75 81 ILE A N 1
ATOM 606 C CA . ILE A 1 81 ? 5.553 3.129 -2.570 1.00 89.75 81 ILE A CA 1
ATOM 607 C C . ILE A 1 81 ? 5.569 1.733 -1.945 1.00 89.75 81 ILE A C 1
ATOM 609 O O . ILE A 1 81 ? 4.590 0.991 -2.038 1.00 89.75 81 ILE A O 1
ATOM 613 N N . LEU A 1 82 ? 6.682 1.388 -1.295 1.00 92.12 82 LEU A N 1
ATOM 614 C CA . LEU A 1 82 ? 6.830 0.142 -0.546 1.00 92.12 82 LEU A CA 1
ATOM 615 C C . LEU A 1 82 ? 6.748 0.411 0.954 1.00 92.12 82 LEU A C 1
ATOM 617 O O . LEU A 1 82 ? 7.380 1.334 1.471 1.00 92.12 82 LEU A O 1
ATOM 621 N N . VAL A 1 83 ? 6.004 -0.434 1.656 1.00 91.12 83 VAL A N 1
ATOM 622 C CA . VAL A 1 83 ? 5.874 -0.407 3.108 1.00 91.12 83 VAL A CA 1
ATOM 623 C C . VAL A 1 83 ? 6.319 -1.743 3.686 1.00 91.12 83 VAL A C 1
ATOM 625 O O . VAL A 1 83 ? 5.842 -2.805 3.300 1.00 91.12 83 VAL A O 1
ATOM 628 N N . GLU A 1 84 ? 7.246 -1.693 4.634 1.00 92.62 84 GLU A N 1
ATOM 629 C CA . GLU A 1 84 ? 7.484 -2.811 5.541 1.00 92.62 84 GLU A CA 1
ATOM 630 C C . GLU A 1 84 ? 6.487 -2.725 6.699 1.00 92.62 84 GLU A C 1
ATOM 632 O O . GLU A 1 84 ? 6.381 -1.673 7.345 1.00 92.62 84 GLU A O 1
ATOM 637 N N . VAL A 1 85 ? 5.749 -3.815 6.908 1.00 90.06 85 VAL A N 1
ATOM 638 C CA . VAL A 1 85 ? 4.827 -4.034 8.021 1.00 90.06 85 VAL A CA 1
ATOM 639 C C . VAL A 1 85 ? 5.506 -4.968 9.008 1.00 90.06 85 VAL A C 1
ATOM 641 O O . VAL A 1 85 ? 5.873 -6.093 8.662 1.00 90.06 85 VAL A O 1
ATOM 644 N N . THR A 1 86 ? 5.644 -4.518 10.250 1.00 88.56 86 THR A N 1
ATOM 645 C CA . THR A 1 86 ? 6.127 -5.343 11.357 1.00 88.56 86 THR A CA 1
ATOM 646 C C . THR A 1 86 ? 4.984 -5.648 12.326 1.00 88.56 86 THR A C 1
ATOM 648 O O . THR A 1 86 ? 3.950 -4.976 12.337 1.00 88.56 86 THR A O 1
ATOM 651 N N . SER A 1 87 ? 5.122 -6.713 13.119 1.00 82.69 87 SER A N 1
ATOM 652 C CA . SER A 1 87 ? 4.081 -7.077 14.084 1.00 82.69 87 SER A CA 1
ATOM 653 C C . SER A 1 87 ? 3.914 -5.984 15.136 1.00 82.69 87 SER A C 1
ATOM 655 O O . SER A 1 87 ? 4.894 -5.532 15.725 1.00 82.69 87 SER A O 1
ATOM 657 N N . SER A 1 88 ? 2.658 -5.665 15.454 1.00 75.62 88 SER A N 1
ATOM 658 C CA . SER A 1 88 ? 2.282 -4.761 16.552 1.00 75.62 88 SER A CA 1
ATOM 659 C C . SER A 1 88 ? 2.706 -3.296 16.362 1.00 75.62 88 SER A C 1
ATOM 661 O O . SER A 1 88 ? 2.741 -2.541 17.333 1.00 75.62 88 SER A O 1
ATOM 663 N N . GLU A 1 89 ? 2.987 -2.883 15.124 1.00 74.75 89 GLU A N 1
ATOM 664 C CA . GLU A 1 89 ? 3.302 -1.501 14.758 1.00 74.75 89 GLU A CA 1
ATOM 665 C C . GLU A 1 89 ? 2.108 -0.835 14.055 1.00 74.75 89 GLU A C 1
ATOM 667 O O . GLU A 1 89 ? 1.484 -1.416 13.167 1.00 74.75 89 GLU A O 1
ATOM 672 N N . VAL A 1 90 ? 1.798 0.408 14.437 1.00 69.88 90 VAL A N 1
ATOM 673 C CA . VAL A 1 90 ? 0.907 1.286 13.666 1.00 69.88 90 VAL A CA 1
ATOM 674 C C . VAL A 1 90 ? 1.785 2.252 12.886 1.00 69.88 90 VAL A C 1
ATOM 676 O O . VAL A 1 90 ? 2.517 3.038 13.486 1.00 69.88 90 VAL A O 1
ATOM 679 N N . LYS A 1 91 ? 1.695 2.204 11.556 1.00 70.25 91 LYS A N 1
ATOM 680 C CA . LYS A 1 91 ? 2.494 3.040 10.660 1.00 70.25 91 LYS A CA 1
ATOM 681 C C . LYS A 1 91 ? 1.621 4.094 9.995 1.00 70.25 91 LYS A C 1
ATOM 683 O O . LYS A 1 91 ? 0.685 3.756 9.275 1.00 70.25 91 LYS A O 1
ATOM 688 N N . ASP A 1 92 ? 1.938 5.361 10.246 1.00 70.38 92 ASP A N 1
ATOM 689 C CA . ASP A 1 92 ? 1.384 6.477 9.483 1.00 70.38 92 ASP A CA 1
ATOM 690 C C . ASP A 1 92 ? 2.196 6.640 8.193 1.00 70.38 92 ASP A C 1
ATOM 692 O O . ASP A 1 92 ? 3.426 6.712 8.217 1.00 70.38 92 ASP A O 1
ATOM 696 N N . LEU A 1 93 ? 1.498 6.642 7.063 1.00 67.81 93 LEU A N 1
ATOM 697 C CA . LEU A 1 93 ? 2.079 6.711 5.724 1.00 67.81 93 LEU A CA 1
ATOM 698 C C . LEU A 1 93 ? 2.055 8.138 5.165 1.00 67.81 93 LEU A C 1
ATOM 700 O O . LEU A 1 93 ? 2.560 8.371 4.069 1.00 67.81 93 LEU A O 1
ATOM 704 N N . GLY A 1 94 ? 1.473 9.087 5.902 1.00 66.88 94 GLY A N 1
ATOM 705 C CA . GLY A 1 94 ? 1.241 10.444 5.434 1.00 66.88 94 GLY A CA 1
ATOM 706 C C . GLY A 1 94 ? 0.150 10.520 4.362 1.00 66.88 94 GLY A C 1
ATOM 707 O O . GLY A 1 94 ? -0.736 9.668 4.269 1.00 66.88 94 GLY A O 1
ATOM 708 N N . ASN A 1 95 ? 0.201 11.578 3.553 1.00 66.62 95 ASN A N 1
ATOM 709 C CA . ASN A 1 95 ? -0.735 11.774 2.451 1.00 66.62 95 ASN A CA 1
ATOM 710 C C . ASN A 1 95 ? -0.243 11.018 1.218 1.00 66.62 95 ASN A C 1
ATOM 712 O O . ASN A 1 95 ? 0.851 11.285 0.722 1.00 66.62 95 ASN A O 1
ATOM 716 N N . ILE A 1 96 ? -1.068 10.106 0.705 1.00 65.19 96 ILE A N 1
ATOM 717 C CA . ILE A 1 96 ? -0.795 9.426 -0.560 1.00 65.19 96 ILE A CA 1
ATOM 718 C C . ILE A 1 96 ? -1.563 10.142 -1.665 1.00 65.19 96 ILE A C 1
ATOM 720 O O . ILE A 1 96 ? -2.791 10.235 -1.624 1.00 65.19 96 ILE A O 1
ATOM 724 N N . HIS A 1 97 ? -0.826 10.651 -2.645 1.00 64.94 97 HIS A N 1
ATOM 725 C CA . HIS A 1 97 ? -1.394 11.311 -3.809 1.00 64.94 97 HIS A CA 1
ATOM 726 C C . HIS A 1 97 ? -1.680 10.265 -4.881 1.00 64.94 97 HIS A C 1
ATOM 728 O O . HIS A 1 97 ? -0.795 9.518 -5.292 1.00 64.94 97 HIS A O 1
ATOM 734 N N . VAL A 1 98 ? -2.933 10.204 -5.314 1.00 63.12 98 VAL A N 1
ATOM 735 C CA . VAL A 1 98 ? -3.335 9.407 -6.472 1.00 63.12 98 VAL A CA 1
ATOM 736 C C . VAL A 1 98 ? -3.408 10.318 -7.704 1.00 63.12 98 VAL A C 1
ATOM 738 O O . VAL A 1 98 ? -3.842 11.466 -7.557 1.00 63.12 98 VAL A O 1
ATOM 741 N N . PRO A 1 99 ? -2.956 9.858 -8.882 1.00 58.59 99 P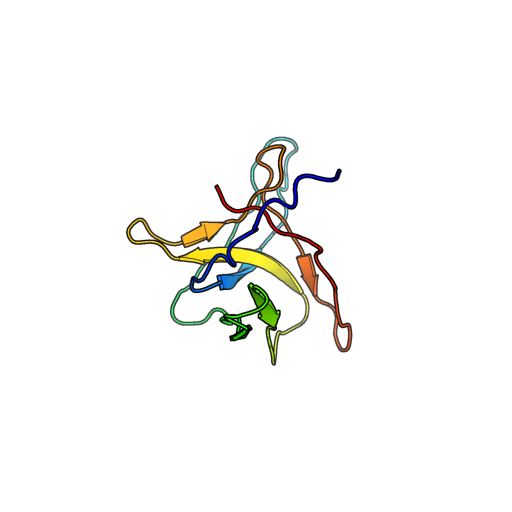RO A N 1
ATOM 742 C CA . PRO A 1 99 ? -3.104 10.605 -10.129 1.00 58.59 99 PRO A CA 1
ATOM 743 C C . PRO A 1 99 ? -4.564 10.713 -10.594 1.00 58.59 99 PRO A C 1
ATOM 745 O O . PRO A 1 99 ? -5.374 9.810 -10.274 1.00 58.59 99 PRO A O 1
#

Radius of gyration: 14.36 Å; chains: 1; bounding box: 34×47×33 Å